Protein AF-A0A2N5DRJ8-F1 (afdb_monomer_lite)

InterPro domains:
  IPR046005 Protein of unknown function DUF5961 [PF19386] (9-80)

Radius of gyration: 12.71 Å; chains: 1; bounding box: 24×24×45 Å

Sequence (81 aa):
MTNTTHDDRRFSVHARHAGPHHGRIVREPSFEAAAVAYVEDLAVAPDEDGQISVVVRDLDTGGEHCFRIDLETGETAPCGV

Foldseek 3Di:
DPPPPLVFFWKWKDWPVVPSVRTDIGGGSDQLRVHLVCCVVPVDDADPQQKTKMWIATPPVRDIFIWIARNVPRDIDGDDD

Organism: NCBI:txid2055137

Structure (mmCIF, N/CA/C/O backbone):
data_AF-A0A2N5DRJ8-F1
#
_entry.id   AF-A0A2N5DRJ8-F1
#
loop_
_atom_site.group_PDB
_atom_site.id
_atom_site.type_symbol
_atom_site.label_atom_id
_atom_site.label_alt_id
_atom_site.label_comp_id
_atom_site.label_asym_id
_atom_site.label_entity_id
_atom_site.label_seq_id
_atom_site.pdbx_PDB_ins_code
_atom_site.Cartn_x
_atom_site.Cartn_y
_atom_site.Cartn_z
_atom_site.occupancy
_atom_site.B_iso_or_equiv
_atom_site.auth_seq_id
_atom_site.auth_comp_id
_atom_site.auth_asym_id
_atom_site.auth_atom_id
_atom_site.pdbx_PDB_model_num
ATOM 1 N N . MET A 1 1 ? 9.612 7.203 29.974 1.00 36.84 1 MET A N 1
ATOM 2 C CA . MET A 1 1 ? 9.451 6.037 29.084 1.00 36.84 1 MET A CA 1
ATOM 3 C C . MET A 1 1 ? 8.173 6.280 28.305 1.00 36.84 1 MET A C 1
ATOM 5 O O . MET A 1 1 ? 7.101 6.172 28.883 1.00 36.84 1 MET A O 1
ATOM 9 N N . THR A 1 2 ? 8.271 6.803 27.084 1.00 42.72 2 THR A N 1
ATOM 10 C CA . THR A 1 2 ? 7.100 7.112 26.253 1.00 42.72 2 THR A CA 1
ATOM 11 C C . THR A 1 2 ? 6.459 5.803 25.825 1.00 42.72 2 THR A C 1
ATOM 13 O O . THR A 1 2 ? 7.019 5.052 25.034 1.00 42.72 2 THR A O 1
ATOM 16 N N . ASN A 1 3 ? 5.310 5.515 26.425 1.00 46.22 3 ASN A N 1
ATOM 17 C CA . ASN A 1 3 ? 4.490 4.348 26.155 1.00 46.22 3 ASN A CA 1
ATOM 18 C C . ASN A 1 3 ? 3.720 4.583 24.847 1.00 46.22 3 ASN A C 1
ATOM 20 O O . ASN A 1 3 ? 2.508 4.775 24.859 1.00 46.22 3 ASN A O 1
ATOM 24 N N . THR A 1 4 ? 4.433 4.647 23.722 1.00 53.12 4 THR A N 1
ATOM 25 C CA . THR A 1 4 ? 3.804 4.542 22.406 1.00 53.12 4 THR A CA 1
ATOM 26 C C . THR A 1 4 ? 3.595 3.057 22.183 1.00 53.12 4 THR A C 1
ATOM 28 O O . THR A 1 4 ? 4.464 2.373 21.652 1.00 53.12 4 THR A O 1
ATOM 31 N N . THR A 1 5 ? 2.457 2.532 22.632 1.00 55.47 5 THR A N 1
ATOM 32 C CA . THR A 1 5 ? 1.905 1.338 21.997 1.00 55.47 5 THR A CA 1
ATOM 33 C C . THR A 1 5 ? 1.581 1.768 20.569 1.00 55.47 5 THR A C 1
ATOM 35 O O . THR A 1 5 ? 0.470 2.205 20.281 1.00 55.47 5 THR A O 1
ATOM 38 N N . HIS A 1 6 ? 2.586 1.772 19.690 1.00 56.56 6 HIS A N 1
ATOM 39 C CA . HIS A 1 6 ? 2.324 1.584 18.278 1.00 56.56 6 HIS A CA 1
ATOM 40 C C . HIS A 1 6 ? 1.710 0.199 18.248 1.00 56.56 6 HIS A C 1
ATOM 42 O O . HIS A 1 6 ? 2.383 -0.794 18.507 1.00 56.56 6 HIS A O 1
ATOM 48 N N . ASP A 1 7 ? 0.389 0.158 18.150 1.00 69.81 7 ASP A N 1
ATOM 49 C CA . ASP A 1 7 ? -0.311 -1.083 17.908 1.00 69.81 7 ASP A CA 1
ATOM 50 C C . ASP A 1 7 ? 0.160 -1.530 16.525 1.00 69.81 7 ASP A C 1
ATOM 52 O O . ASP A 1 7 ? -0.322 -1.038 15.510 1.00 69.81 7 ASP A O 1
ATOM 56 N N . ASP A 1 8 ? 1.237 -2.316 16.503 1.00 74.56 8 ASP A N 1
ATOM 57 C CA . ASP A 1 8 ? 1.815 -2.882 15.297 1.00 74.56 8 ASP A CA 1
ATOM 58 C C . ASP A 1 8 ? 0.764 -3.805 14.685 1.00 74.56 8 ASP A C 1
ATOM 60 O O . ASP A 1 8 ? 0.560 -4.949 15.113 1.00 74.56 8 ASP A O 1
ATOM 64 N N . ARG A 1 9 ? 0.049 -3.276 13.695 1.00 85.88 9 ARG A N 1
ATOM 65 C CA . ARG A 1 9 ? -1.011 -3.980 12.988 1.00 85.88 9 ARG A CA 1
ATOM 66 C C . ARG A 1 9 ? -0.405 -4.829 11.899 1.00 85.88 9 ARG A C 1
ATOM 68 O O . ARG A 1 9 ? 0.633 -4.524 11.316 1.00 85.88 9 ARG A O 1
ATOM 75 N N . ARG A 1 10 ? -1.072 -5.945 11.625 1.00 90.38 10 ARG A N 1
ATOM 76 C CA . ARG A 1 10 ? -0.658 -6.851 10.558 1.00 90.38 10 ARG A CA 1
ATOM 77 C C . ARG A 1 10 ? -1.280 -6.384 9.256 1.00 90.38 10 ARG A C 1
ATOM 79 O O . ARG A 1 10 ? -2.488 -6.515 9.061 1.00 90.38 10 ARG A O 1
ATOM 86 N N . PHE A 1 11 ? -0.431 -5.934 8.352 1.00 91.81 11 PHE A N 1
ATOM 87 C CA . PHE A 1 11 ? -0.814 -5.560 7.007 1.00 91.81 11 PHE A CA 1
ATOM 88 C C . PHE A 1 11 ? -0.315 -6.604 6.017 1.00 91.81 11 PHE A C 1
ATOM 90 O O . PHE A 1 11 ? 0.824 -7.051 6.077 1.00 91.81 11 PHE A O 1
ATOM 97 N N . SER A 1 12 ? -1.176 -7.003 5.093 1.00 91.00 12 SER A N 1
ATOM 98 C CA . SER A 1 12 ? -0.827 -7.799 3.925 1.00 91.00 12 SER A CA 1
ATOM 99 C C . SER A 1 12 ? -0.525 -6.844 2.778 1.00 91.00 12 SER A C 1
ATOM 101 O O . SER A 1 12 ? -1.44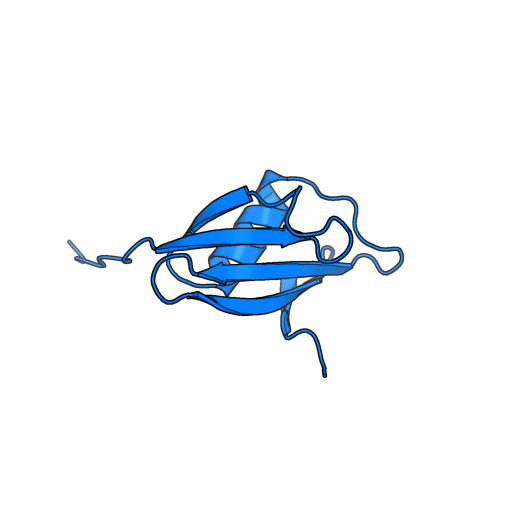7 -6.260 2.212 1.00 91.00 12 SER A O 1
ATOM 103 N N . VAL A 1 13 ? 0.747 -6.696 2.430 1.00 90.56 13 VAL A N 1
ATOM 104 C CA . VAL A 1 13 ? 1.214 -5.823 1.349 1.00 90.56 13 VAL A CA 1
ATOM 105 C C . VAL A 1 13 ? 1.562 -6.668 0.139 1.00 90.56 13 VAL A C 1
ATOM 107 O O . VAL A 1 13 ? 2.205 -7.703 0.274 1.00 90.56 13 VAL A O 1
ATOM 110 N N . HIS A 1 14 ? 1.125 -6.260 -1.042 1.00 88.81 14 HIS A N 1
ATOM 111 C CA . HIS A 1 14 ? 1.491 -6.923 -2.288 1.00 88.81 14 HIS A CA 1
ATOM 112 C C . HIS A 1 14 ? 1.684 -5.903 -3.400 1.00 88.81 14 HIS A C 1
ATOM 114 O O . HIS A 1 14 ? 0.999 -4.882 -3.437 1.00 88.81 14 HIS A O 1
ATOM 120 N N . ALA A 1 15 ? 2.597 -6.181 -4.328 1.00 85.06 15 ALA A N 1
ATOM 121 C CA . ALA A 1 15 ? 2.721 -5.360 -5.524 1.00 85.06 15 ALA A CA 1
ATOM 122 C C . ALA A 1 15 ? 1.473 -5.532 -6.403 1.00 85.06 15 ALA A C 1
ATOM 124 O O . ALA A 1 15 ? 1.013 -6.653 -6.647 1.00 85.06 15 ALA A O 1
ATOM 125 N N . ARG A 1 16 ? 0.934 -4.420 -6.909 1.00 83.50 16 ARG A N 1
ATOM 126 C CA . ARG A 1 16 ? -0.283 -4.403 -7.731 1.00 83.50 16 ARG A CA 1
ATOM 127 C C . ARG A 1 16 ? -0.130 -5.262 -8.988 1.00 83.50 16 ARG A C 1
ATOM 129 O O . ARG A 1 16 ? -1.081 -5.932 -9.376 1.00 83.50 16 ARG A O 1
ATOM 136 N N . HIS A 1 17 ? 1.061 -5.276 -9.588 1.00 76.81 17 HIS A N 1
ATOM 137 C CA . HIS A 1 17 ? 1.365 -6.076 -10.776 1.00 76.81 17 HIS A CA 1
ATOM 138 C C . HIS A 1 17 ? 1.540 -7.578 -10.472 1.00 76.81 17 HIS A C 1
ATOM 140 O O . HIS A 1 17 ? 1.262 -8.409 -11.331 1.00 76.81 17 HIS A O 1
ATOM 146 N N . ALA A 1 18 ? 1.974 -7.945 -9.260 1.00 73.06 18 ALA A N 1
ATOM 147 C CA . ALA A 1 18 ? 2.229 -9.337 -8.871 1.00 73.06 18 ALA A CA 1
ATOM 148 C C . ALA A 1 18 ? 0.977 -10.045 -8.316 1.00 73.06 18 ALA A C 1
ATOM 150 O O . ALA A 1 18 ? 0.914 -11.276 -8.260 1.00 73.06 18 ALA A O 1
ATOM 151 N N . GLY A 1 19 ? -0.034 -9.267 -7.921 1.00 69.12 19 GLY A N 1
ATOM 152 C CA . GLY A 1 19 ? -1.278 -9.766 -7.347 1.00 69.12 19 GLY A CA 1
ATOM 153 C C . GLY A 1 19 ? -1.123 -10.299 -5.913 1.00 69.12 19 GLY A C 1
ATOM 154 O O . GLY A 1 19 ? -0.018 -10.404 -5.375 1.00 69.12 19 GLY A O 1
ATOM 155 N N . PRO A 1 20 ? -2.238 -10.671 -5.260 1.00 69.44 20 PRO A N 1
ATOM 156 C CA . PRO A 1 20 ? -2.260 -11.023 -3.836 1.00 69.44 20 PRO A CA 1
ATOM 157 C C . PRO A 1 20 ? -1.503 -12.318 -3.503 1.00 69.44 20 PRO A C 1
ATOM 159 O O . PRO A 1 20 ? -1.191 -12.567 -2.342 1.00 69.44 20 PRO A O 1
ATOM 162 N N . HIS A 1 21 ? -1.190 -13.141 -4.509 1.00 72.69 21 HIS A N 1
ATOM 163 C CA . HIS A 1 21 ? -0.420 -14.377 -4.345 1.00 72.69 21 HIS A CA 1
ATOM 164 C C . HIS A 1 21 ? 1.057 -14.128 -4.015 1.00 72.69 21 HIS A C 1
ATOM 166 O O . HIS A 1 21 ? 1.695 -15.004 -3.439 1.00 72.69 21 HIS A O 1
ATOM 172 N N . HIS A 1 22 ? 1.586 -12.947 -4.350 1.00 73.00 22 HIS A N 1
ATOM 173 C CA . HIS A 1 22 ? 2.946 -12.527 -4.008 1.00 73.00 22 HIS A CA 1
ATOM 174 C C . HIS A 1 22 ? 2.956 -11.509 -2.856 1.00 73.00 22 HIS A C 1
ATOM 176 O O . HIS A 1 22 ? 3.860 -10.687 -2.740 1.00 73.00 22 HIS A O 1
ATOM 182 N N . GLY A 1 23 ? 1.913 -11.513 -2.022 1.00 79.69 23 GLY A N 1
ATOM 183 C CA . GLY A 1 23 ? 1.835 -10.628 -0.870 1.00 79.69 23 GLY A CA 1
ATOM 184 C C . GLY A 1 23 ? 2.674 -11.105 0.308 1.00 79.69 23 GLY A C 1
ATOM 185 O O . GLY A 1 23 ? 2.779 -12.303 0.572 1.00 79.69 23 GLY A O 1
ATOM 186 N N . ARG A 1 24 ? 3.218 -10.153 1.064 1.00 86.12 24 ARG A N 1
ATOM 187 C CA . ARG A 1 24 ? 3.896 -10.387 2.337 1.00 86.12 24 ARG A CA 1
ATOM 188 C C . ARG A 1 24 ? 3.150 -9.707 3.471 1.00 86.12 24 ARG A C 1
ATOM 190 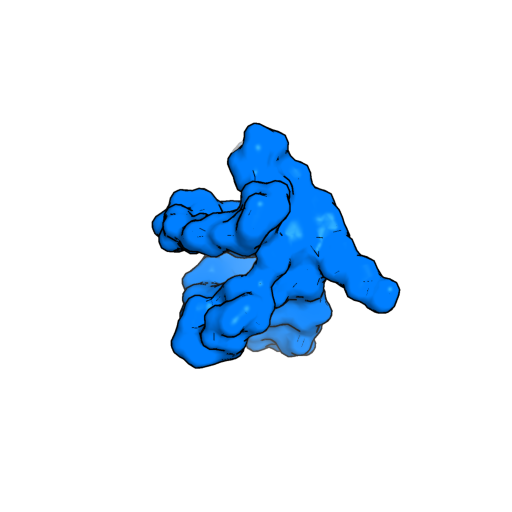O O . ARG A 1 24 ? 2.569 -8.639 3.312 1.00 86.12 24 ARG A O 1
ATOM 197 N N . ILE A 1 25 ? 3.170 -10.350 4.632 1.00 89.50 25 ILE A N 1
ATOM 198 C CA . ILE A 1 25 ? 2.602 -9.782 5.849 1.00 89.50 25 ILE A CA 1
ATOM 199 C C . ILE A 1 25 ? 3.707 -9.017 6.574 1.00 89.50 25 ILE A C 1
ATOM 201 O O . ILE A 1 25 ? 4.727 -9.607 6.932 1.00 89.50 25 ILE A O 1
ATOM 205 N N . VAL A 1 26 ? 3.481 -7.729 6.804 1.00 88.31 26 VAL A N 1
ATOM 206 C CA . VAL A 1 26 ? 4.344 -6.843 7.590 1.00 88.31 26 VAL A CA 1
ATOM 207 C C . VAL A 1 26 ? 3.593 -6.380 8.835 1.00 88.31 26 VAL A C 1
ATOM 209 O O . VAL A 1 26 ? 2.359 -6.354 8.861 1.00 88.31 26 VAL A O 1
ATOM 212 N N . ARG A 1 27 ? 4.338 -6.088 9.898 1.00 89.81 27 ARG A N 1
ATOM 213 C CA .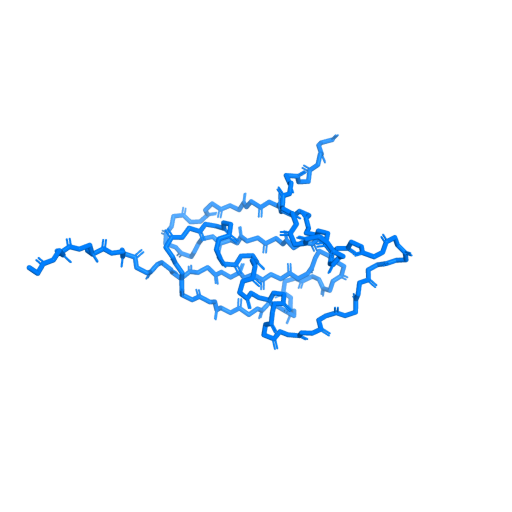 ARG A 1 27 ? 3.799 -5.507 11.126 1.00 89.81 27 ARG A CA 1
ATOM 214 C C . ARG A 1 27 ? 4.321 -4.106 11.216 1.00 89.81 27 ARG A C 1
ATOM 216 O O . ARG A 1 27 ? 5.523 -3.952 11.330 1.00 89.81 27 ARG A O 1
ATOM 223 N N . GLU A 1 28 ? 3.412 -3.164 11.090 1.00 89.06 28 GLU A N 1
ATOM 224 C CA . GLU A 1 28 ? 3.743 -1.757 11.085 1.00 89.06 28 GLU A CA 1
ATOM 225 C C . GLU A 1 28 ? 2.609 -0.996 11.779 1.00 89.06 28 GLU A C 1
ATOM 227 O O . GLU A 1 28 ? 1.517 -1.528 11.997 1.00 89.06 28 GLU A O 1
ATOM 232 N N . PRO A 1 29 ? 2.827 0.266 12.137 1.00 87.56 29 PRO A N 1
ATOM 233 C CA . PRO A 1 29 ? 1.821 1.074 12.820 1.00 87.56 29 PRO A CA 1
ATOM 234 C C . PRO A 1 29 ? 0.764 1.692 11.906 1.00 87.56 29 PRO A C 1
ATOM 236 O O . PRO A 1 29 ? -0.286 2.138 12.373 1.00 87.56 29 PRO A O 1
ATOM 239 N N . SER A 1 30 ? 1.060 1.754 10.608 1.00 86.44 30 SER A N 1
ATOM 240 C CA . SER A 1 30 ? 0.300 2.503 9.614 1.00 86.44 30 SER A CA 1
ATOM 241 C C . SER A 1 30 ? 0.402 1.836 8.250 1.00 86.44 30 SER A C 1
ATOM 243 O O . SER A 1 30 ? 1.397 1.179 7.943 1.00 86.44 30 SER A O 1
ATOM 245 N N . PHE A 1 31 ? -0.592 2.084 7.395 1.00 88.81 31 PHE A N 1
ATOM 246 C CA . PHE A 1 31 ? -0.592 1.586 6.020 1.00 88.81 31 PHE A CA 1
ATOM 247 C C . PHE A 1 31 ? 0.613 2.087 5.209 1.00 88.81 31 PHE A C 1
ATOM 249 O O . PHE A 1 31 ? 1.216 1.316 4.473 1.00 88.81 31 PHE A O 1
ATOM 256 N N . GLU A 1 32 ? 0.979 3.361 5.365 1.00 88.12 32 GLU A N 1
ATOM 257 C CA . GLU A 1 32 ? 2.125 3.964 4.674 1.00 88.12 32 GLU A CA 1
ATOM 258 C C . GLU A 1 32 ? 3.451 3.319 5.105 1.00 88.12 32 GLU A C 1
ATOM 260 O O . GLU A 1 32 ? 4.238 2.899 4.263 1.00 88.12 32 GLU A O 1
ATOM 265 N N . ALA A 1 33 ? 3.648 3.138 6.415 1.00 88.38 33 ALA A N 1
ATOM 266 C CA . ALA A 1 33 ? 4.830 2.474 6.961 1.00 88.38 33 ALA A CA 1
ATOM 267 C C . ALA A 1 33 ? 4.946 1.020 6.463 1.00 88.38 33 ALA A C 1
ATOM 269 O O . ALA A 1 33 ? 6.011 0.601 6.017 1.00 88.38 33 ALA A O 1
ATOM 270 N N . ALA A 1 34 ? 3.826 0.286 6.415 1.00 89.06 34 ALA A N 1
ATOM 271 C CA . ALA A 1 34 ? 3.757 -1.049 5.818 1.00 89.06 34 ALA A CA 1
ATOM 272 C C . ALA A 1 34 ? 4.160 -1.066 4.337 1.00 89.06 34 ALA A C 1
ATOM 274 O O . ALA A 1 34 ? 4.854 -1.983 3.893 1.00 89.06 34 ALA A O 1
ATOM 275 N N . ALA A 1 35 ? 3.725 -0.063 3.574 1.00 88.38 35 ALA A N 1
ATOM 276 C CA . ALA A 1 35 ? 4.034 0.067 2.158 1.00 88.38 35 ALA A CA 1
ATOM 277 C C . ALA A 1 35 ? 5.541 0.278 1.931 1.00 88.38 35 ALA A C 1
ATOM 279 O O . ALA A 1 35 ? 6.143 -0.436 1.129 1.00 88.38 35 ALA A O 1
ATOM 280 N N . VAL A 1 36 ? 6.148 1.208 2.675 1.00 86.25 36 VAL A N 1
ATOM 281 C CA . VAL A 1 36 ? 7.586 1.509 2.596 1.00 86.25 36 VAL A CA 1
ATOM 282 C C . VAL A 1 36 ? 8.417 0.305 3.035 1.00 86.25 36 VAL A C 1
ATOM 284 O O . VAL A 1 36 ? 9.272 -0.144 2.276 1.00 86.25 36 VAL A O 1
ATOM 287 N N . ALA A 1 37 ? 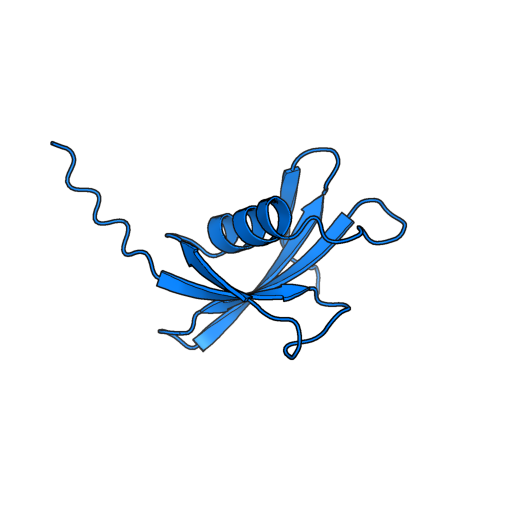8.101 -0.295 4.187 1.00 86.31 37 ALA A N 1
ATOM 288 C CA . ALA A 1 37 ? 8.820 -1.459 4.706 1.00 86.31 37 ALA A CA 1
ATOM 289 C C . ALA A 1 37 ? 8.815 -2.642 3.721 1.00 86.31 37 ALA A C 1
ATOM 291 O O . ALA A 1 37 ? 9.812 -3.350 3.584 1.00 86.31 37 ALA A O 1
ATOM 292 N N . TYR A 1 38 ? 7.706 -2.854 3.004 1.00 85.56 38 TYR A N 1
ATOM 293 C CA . TYR A 1 38 ? 7.624 -3.881 1.966 1.00 85.56 38 TYR A CA 1
ATOM 294 C C . TYR A 1 38 ? 8.577 -3.606 0.794 1.00 85.56 38 TYR A C 1
ATOM 296 O O . TYR A 1 38 ? 9.224 -4.530 0.304 1.00 85.56 38 TYR A O 1
ATOM 304 N N . VAL A 1 39 ? 8.671 -2.354 0.341 1.00 82.88 39 VAL A N 1
ATOM 305 C CA . VAL A 1 39 ? 9.558 -1.967 -0.766 1.00 82.88 39 VAL A CA 1
ATOM 306 C C . VAL A 1 39 ? 11.028 -2.050 -0.357 1.00 82.88 39 VAL A C 1
ATOM 308 O O . VAL A 1 39 ? 11.833 -2.583 -1.122 1.00 82.88 39 VAL A O 1
ATOM 311 N N . GLU A 1 40 ? 11.367 -1.588 0.849 1.00 81.75 40 GLU A N 1
ATOM 312 C CA . GLU A 1 40 ? 12.734 -1.645 1.378 1.00 81.75 40 GLU A CA 1
ATOM 313 C C . GLU A 1 40 ? 13.227 -3.086 1.581 1.00 81.75 40 GLU A C 1
ATOM 315 O O . GLU A 1 40 ? 14.377 -3.392 1.267 1.00 81.75 40 GLU A O 1
ATOM 320 N N . ASP A 1 41 ? 12.370 -3.988 2.071 1.00 78.94 41 ASP A N 1
ATOM 321 C CA . ASP A 1 41 ? 12.739 -5.389 2.323 1.00 78.94 41 ASP A CA 1
ATOM 322 C C . ASP A 1 41 ? 12.823 -6.221 1.036 1.00 78.94 41 ASP A C 1
ATOM 324 O O . ASP A 1 41 ? 13.697 -7.082 0.908 1.00 78.94 41 ASP A O 1
ATOM 328 N N . LEU A 1 42 ? 11.919 -5.989 0.079 1.00 70.44 42 LEU A N 1
ATOM 329 C CA . LEU A 1 42 ? 11.713 -6.932 -1.019 1.00 70.44 42 LEU A CA 1
ATOM 330 C C . LEU A 1 42 ? 12.467 -6.571 -2.309 1.00 70.44 42 LEU A C 1
ATOM 332 O O . LEU A 1 42 ? 12.439 -7.373 -3.242 1.00 70.44 42 LEU A O 1
ATOM 336 N N . ALA A 1 43 ? 13.145 -5.413 -2.367 1.00 62.97 43 ALA A N 1
ATOM 337 C CA . ALA A 1 43 ? 13.890 -4.939 -3.544 1.00 62.97 43 ALA A CA 1
ATOM 338 C C . ALA A 1 43 ? 13.121 -5.205 -4.854 1.00 62.97 43 ALA A C 1
ATOM 340 O O . ALA A 1 43 ? 13.654 -5.763 -5.818 1.00 62.97 43 ALA A O 1
ATOM 341 N N . VAL A 1 44 ? 11.818 -4.899 -4.843 1.00 67.06 44 VAL A N 1
ATOM 342 C CA . VAL A 1 44 ? 10.936 -5.191 -5.975 1.00 67.06 44 VAL A CA 1
ATOM 343 C C . VAL A 1 44 ? 11.412 -4.381 -7.166 1.00 67.06 44 VAL A C 1
ATOM 345 O O . VAL A 1 44 ? 11.714 -3.195 -7.034 1.00 67.06 44 VAL A O 1
ATOM 348 N N . ALA A 1 45 ? 11.468 -5.027 -8.330 1.00 67.75 45 ALA A N 1
ATOM 349 C CA . ALA A 1 45 ? 11.757 -4.331 -9.569 1.00 67.75 45 ALA A CA 1
ATOM 350 C C . ALA A 1 45 ? 10.699 -3.229 -9.775 1.00 67.75 45 ALA A C 1
ATOM 352 O O . ALA A 1 45 ? 9.508 -3.559 -9.814 1.00 67.75 45 ALA A O 1
ATOM 353 N N . PRO A 1 46 ? 11.098 -1.947 -9.869 1.00 70.81 46 PRO A N 1
ATOM 354 C CA . PRO A 1 46 ? 10.157 -0.892 -10.212 1.00 70.81 46 PRO A CA 1
ATOM 355 C C . PRO A 1 46 ? 9.508 -1.171 -11.565 1.00 70.81 46 PRO A C 1
ATOM 357 O O . PRO A 1 46 ? 10.070 -1.872 -12.413 1.00 70.81 46 PRO A O 1
ATOM 360 N N . ASP A 1 47 ? 8.342 -0.571 -11.777 1.00 71.88 47 ASP A N 1
ATOM 361 C CA . ASP A 1 47 ? 7.775 -0.428 -13.111 1.00 71.88 47 ASP A CA 1
ATOM 362 C C . ASP A 1 47 ? 8.685 0.482 -13.980 1.00 71.88 47 ASP A C 1
ATOM 364 O O . ASP A 1 47 ? 9.640 1.089 -13.487 1.00 71.88 47 ASP A O 1
ATOM 368 N N . GLU A 1 48 ? 8.415 0.587 -15.288 1.00 70.19 48 GLU A N 1
ATOM 369 C CA . GLU A 1 48 ? 9.294 1.297 -16.246 1.00 70.19 48 GLU A CA 1
ATOM 370 C C . GLU A 1 48 ? 9.550 2.781 -15.896 1.00 70.19 48 GLU A C 1
ATOM 372 O O . GLU A 1 48 ? 10.569 3.338 -16.299 1.00 70.19 48 GLU A O 1
ATOM 377 N N . ASP A 1 49 ? 8.669 3.393 -15.100 1.00 74.06 49 ASP A N 1
ATOM 378 C CA . ASP A 1 49 ? 8.763 4.772 -14.597 1.00 74.06 49 ASP A CA 1
ATOM 379 C C . ASP A 1 49 ? 9.553 4.916 -13.277 1.00 74.06 49 ASP A C 1
ATOM 381 O O . ASP A 1 49 ? 9.551 5.990 -12.684 1.00 74.06 49 ASP A O 1
ATOM 385 N N . GLY A 1 50 ? 10.187 3.858 -12.755 1.00 80.56 50 GLY A N 1
ATOM 386 C CA . GLY A 1 50 ? 10.901 3.929 -11.465 1.00 80.56 50 GLY A CA 1
ATOM 387 C C . GLY A 1 50 ? 9.974 3.977 -10.241 1.00 80.56 50 GLY A C 1
ATOM 388 O O . GLY A 1 50 ? 10.417 4.164 -9.108 1.00 80.56 50 GLY A O 1
ATOM 389 N N . GLN A 1 51 ? 8.677 3.776 -10.461 1.00 85.06 51 GLN A N 1
ATOM 390 C CA . GLN A 1 51 ? 7.634 3.783 -9.442 1.00 85.06 51 GLN A CA 1
ATOM 391 C C . GLN A 1 51 ? 7.149 2.357 -9.205 1.00 85.06 51 GLN A C 1
ATOM 393 O O . GLN A 1 51 ? 7.179 1.524 -10.107 1.00 85.06 51 GLN A O 1
ATOM 398 N N . ILE A 1 52 ? 6.650 2.077 -8.007 1.00 85.56 52 ILE A N 1
ATOM 399 C CA . ILE A 1 52 ? 5.976 0.820 -7.699 1.00 85.56 52 ILE A CA 1
ATOM 400 C C . ILE A 1 52 ? 4.612 1.086 -7.083 1.00 85.56 52 ILE A C 1
ATOM 402 O O . ILE A 1 52 ? 4.470 1.846 -6.130 1.00 85.56 52 ILE A O 1
ATOM 406 N N . SER A 1 53 ? 3.582 0.422 -7.602 1.00 88.75 53 SER A N 1
ATOM 407 C CA . SER A 1 53 ? 2.265 0.404 -6.961 1.00 88.75 53 SER A CA 1
ATOM 408 C C . SER A 1 53 ? 2.137 -0.804 -6.036 1.00 88.75 53 SER A C 1
ATOM 410 O O . SER A 1 53 ? 2.204 -1.948 -6.489 1.00 88.75 53 SER A O 1
ATOM 412 N N . VAL A 1 54 ? 1.893 -0.562 -4.753 1.00 88.56 54 VAL A N 1
ATOM 413 C CA . VAL A 1 54 ? 1.643 -1.577 -3.729 1.00 88.56 54 VAL A CA 1
ATOM 414 C C . VAL A 1 54 ? 0.252 -1.413 -3.129 1.00 88.56 54 VAL A C 1
ATOM 416 O O . VAL A 1 54 ? -0.275 -0.315 -2.970 1.00 88.56 54 VAL A O 1
ATOM 419 N N . VAL A 1 55 ? -0.364 -2.533 -2.788 1.00 90.69 55 VAL A N 1
ATOM 420 C CA . VAL A 1 55 ? -1.676 -2.590 -2.159 1.00 90.69 55 VAL A CA 1
ATOM 421 C C . VAL A 1 55 ? -1.502 -3.149 -0.756 1.00 90.69 55 VAL A C 1
ATOM 423 O O . VAL A 1 55 ? -1.015 -4.266 -0.573 1.00 90.69 55 VAL A O 1
ATOM 426 N N . VAL A 1 56 ? -1.892 -2.351 0.231 1.00 91.38 56 VAL A N 1
ATOM 427 C CA . VAL A 1 56 ? -1.799 -2.640 1.657 1.00 91.38 56 VAL A CA 1
ATOM 428 C C . VAL A 1 56 ? -3.189 -2.977 2.168 1.00 91.38 56 VAL A C 1
ATOM 430 O O . VAL A 1 56 ? -4.078 -2.128 2.180 1.00 91.38 56 VAL A O 1
ATOM 433 N N . ARG A 1 57 ? -3.380 -4.210 2.627 1.00 92.19 57 ARG A N 1
ATOM 434 C CA . ARG A 1 57 ? -4.627 -4.655 3.245 1.00 92.19 57 ARG A CA 1
ATOM 435 C C . ARG A 1 57 ? -4.422 -4.903 4.727 1.00 92.19 57 ARG A C 1
ATOM 437 O O . ARG A 1 57 ? -3.634 -5.764 5.108 1.00 92.19 57 ARG A O 1
ATOM 444 N N . ASP A 1 58 ? -5.161 -4.192 5.556 1.00 91.69 58 ASP A N 1
ATOM 445 C CA . ASP A 1 58 ? -5.205 -4.428 6.990 1.00 91.69 58 ASP A CA 1
ATOM 446 C C . ASP A 1 58 ? -5.940 -5.739 7.284 1.00 91.69 58 ASP A C 1
ATOM 448 O O . ASP A 1 58 ? -7.059 -5.966 6.823 1.00 91.69 58 ASP A O 1
ATOM 452 N N . LEU A 1 59 ? -5.283 -6.639 8.014 1.00 88.56 59 LEU A N 1
ATOM 453 C CA . LEU A 1 59 ? -5.836 -7.959 8.321 1.00 88.56 59 LEU A CA 1
ATOM 454 C C . LEU A 1 59 ? -6.764 -7.954 9.540 1.00 88.56 59 LEU A C 1
ATOM 456 O O . LEU A 1 59 ? -7.385 -8.979 9.813 1.00 88.56 59 LEU A O 1
ATOM 460 N N . ASP A 1 60 ? -6.840 -6.844 10.272 1.00 86.94 60 ASP A N 1
ATOM 461 C CA . ASP A 1 60 ? -7.626 -6.729 11.500 1.00 86.94 60 ASP A CA 1
ATOM 462 C C . ASP A 1 60 ? -9.028 -6.158 11.215 1.00 86.94 60 ASP A C 1
ATOM 464 O O . ASP A 1 60 ? -10.054 -6.724 11.583 1.00 86.94 60 ASP A O 1
ATOM 468 N N . THR A 1 61 ? -9.064 -5.070 10.455 1.00 85.38 61 THR A N 1
ATOM 469 C CA . THR A 1 61 ? -10.231 -4.309 10.000 1.00 85.38 61 THR A CA 1
ATOM 470 C C . THR A 1 61 ? -10.695 -4.703 8.598 1.00 85.38 61 THR A C 1
ATOM 472 O O . THR A 1 61 ? -11.853 -4.471 8.255 1.00 85.38 61 THR A O 1
ATOM 475 N N . GLY A 1 62 ? -9.816 -5.287 7.773 1.00 85.88 62 GLY A N 1
ATOM 476 C CA . GLY A 1 62 ? -10.110 -5.651 6.384 1.00 85.88 62 GLY A CA 1
ATOM 477 C C . GLY A 1 62 ? -10.010 -4.499 5.376 1.00 85.88 62 GLY A C 1
ATOM 478 O O . GLY A 1 62 ? -10.321 -4.707 4.204 1.00 85.88 62 GLY A O 1
ATOM 479 N N . GLY A 1 63 ? -9.600 -3.297 5.798 1.00 89.06 63 GLY A N 1
ATOM 480 C CA . GLY A 1 63 ? -9.443 -2.143 4.909 1.00 89.06 63 GLY A CA 1
ATOM 481 C C . GLY A 1 63 ? -8.273 -2.311 3.939 1.00 89.06 63 GLY A C 1
ATOM 482 O O . GLY A 1 63 ? -7.186 -2.716 4.342 1.00 89.06 63 GLY A O 1
ATOM 483 N N . GLU A 1 64 ? -8.475 -1.982 2.665 1.00 90.31 64 GLU A N 1
ATOM 484 C CA . GLU A 1 64 ? -7.435 -2.027 1.635 1.00 90.31 64 GLU A CA 1
ATOM 485 C C . GLU A 1 64 ? -7.138 -0.624 1.103 1.00 90.31 64 GLU A C 1
ATOM 487 O O . GLU A 1 64 ? -8.048 0.139 0.784 1.00 90.31 64 GLU A O 1
ATOM 492 N N . HIS A 1 65 ? -5.853 -0.294 1.003 1.00 90.38 65 HIS A N 1
ATOM 493 C CA . HIS A 1 65 ? -5.358 0.977 0.500 1.00 90.38 65 HIS A CA 1
ATOM 494 C C . HIS A 1 65 ? -4.256 0.743 -0.528 1.00 90.38 65 HIS A C 1
ATOM 496 O O . HIS A 1 65 ? -3.322 -0.022 -0.299 1.00 90.38 65 HIS A O 1
ATOM 502 N N . CYS A 1 66 ? -4.351 1.431 -1.660 1.00 91.06 66 CYS A N 1
ATOM 503 C CA . CYS A 1 66 ? -3.333 1.385 -2.699 1.00 91.06 66 CYS A CA 1
ATOM 504 C C . CYS A 1 66 ? -2.422 2.605 -2.585 1.00 91.06 66 CYS A C 1
ATOM 506 O O . CYS A 1 66 ? -2.897 3.745 -2.603 1.00 91.06 66 CYS A O 1
AT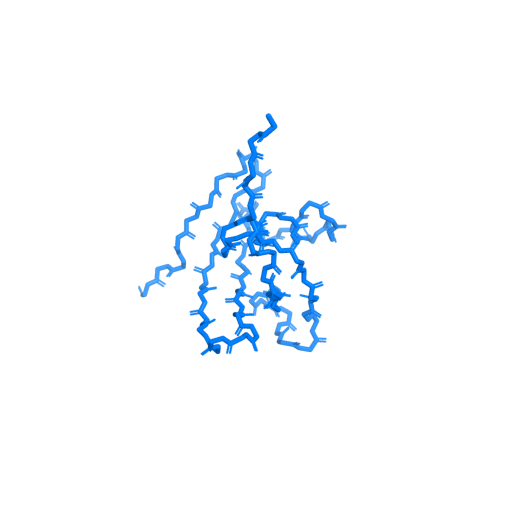OM 508 N N . PHE A 1 67 ? -1.122 2.345 -2.515 1.00 90.69 67 PHE A N 1
ATOM 509 C CA . PHE A 1 67 ? -0.065 3.341 -2.505 1.00 90.69 67 PHE A CA 1
ATOM 510 C C . PHE A 1 67 ? 0.850 3.123 -3.698 1.00 90.69 67 PHE A C 1
ATOM 512 O O . PHE A 1 67 ? 1.153 2.003 -4.094 1.00 90.69 67 PHE A O 1
ATOM 519 N N . ARG A 1 68 ? 1.312 4.218 -4.266 1.00 89.81 68 ARG A N 1
ATOM 520 C CA . ARG A 1 68 ? 2.373 4.273 -5.249 1.00 89.81 68 ARG A CA 1
ATOM 521 C C . ARG A 1 68 ? 3.5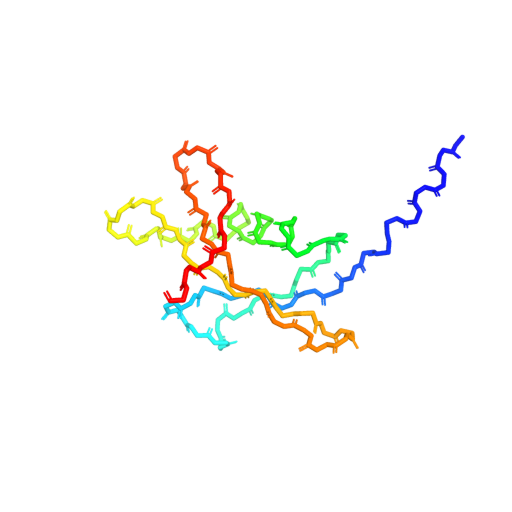79 4.878 -4.565 1.00 89.81 68 ARG A C 1
ATOM 523 O O . ARG A 1 68 ? 3.448 5.924 -3.942 1.00 89.81 68 ARG A O 1
ATOM 530 N N . ILE A 1 69 ? 4.711 4.211 -4.677 1.00 88.69 69 ILE A N 1
ATOM 531 C CA . ILE A 1 69 ? 5.967 4.609 -4.061 1.00 88.69 69 ILE A CA 1
ATOM 532 C C . ILE A 1 69 ? 6.939 4.923 -5.187 1.00 88.69 69 ILE A C 1
ATOM 534 O O . ILE A 1 69 ? 7.127 4.108 -6.090 1.00 88.69 69 ILE A O 1
ATOM 538 N N . ASP A 1 70 ? 7.521 6.109 -5.147 1.00 86.44 70 ASP A N 1
ATOM 539 C CA . ASP A 1 70 ? 8.602 6.507 -6.036 1.00 86.44 70 ASP A CA 1
ATOM 540 C C . ASP A 1 70 ? 9.929 5.987 -5.469 1.00 86.44 70 ASP A C 1
ATOM 542 O O . ASP A 1 70 ? 10.280 6.309 -4.335 1.00 86.44 70 ASP A O 1
ATOM 546 N N . LEU A 1 71 ? 10.653 5.136 -6.204 1.00 81.06 71 LEU A N 1
ATOM 547 C CA . LEU A 1 71 ? 11.879 4.525 -5.672 1.00 81.06 71 LEU A CA 1
ATOM 548 C C . LEU A 1 71 ? 13.081 5.475 -5.683 1.00 81.06 71 LEU A C 1
ATOM 550 O O . LEU A 1 71 ? 14.070 5.208 -5.002 1.00 81.06 71 LEU A O 1
ATOM 554 N N . GLU A 1 72 ? 13.019 6.565 -6.449 1.00 82.06 72 GLU A N 1
ATOM 555 C CA . GLU A 1 72 ? 14.096 7.555 -6.509 1.00 82.06 72 GLU A CA 1
ATOM 556 C C . GLU A 1 72 ? 14.072 8.487 -5.290 1.00 82.06 72 GLU A C 1
ATOM 558 O O . GLU A 1 72 ? 15.120 8.853 -4.758 1.00 82.06 72 GLU A O 1
ATOM 563 N N . THR A 1 73 ? 12.878 8.857 -4.829 1.00 82.25 73 THR A N 1
ATOM 564 C CA . THR A 1 73 ? 12.663 9.822 -3.739 1.00 82.25 73 THR A CA 1
ATOM 565 C C . THR A 1 73 ? 12.160 9.186 -2.444 1.00 82.25 73 THR A C 1
ATOM 567 O O . THR A 1 73 ? 12.317 9.779 -1.376 1.00 82.25 73 THR A O 1
ATOM 570 N N . GLY A 1 74 ? 11.562 7.995 -2.519 1.00 79.25 74 GLY A N 1
ATOM 571 C CA . GLY A 1 74 ? 10.863 7.342 -1.411 1.00 79.25 74 GLY A CA 1
ATOM 572 C C . GLY A 1 74 ? 9.487 7.944 -1.102 1.00 79.25 74 GLY A C 1
ATOM 573 O O . GLY A 1 74 ? 8.884 7.590 -0.089 1.00 79.25 74 GLY A O 1
ATOM 574 N N . GLU A 1 75 ? 8.983 8.864 -1.930 1.00 85.06 75 GLU A N 1
ATOM 575 C CA . GLU A 1 75 ? 7.676 9.488 -1.719 1.00 85.06 75 GLU A CA 1
ATOM 576 C C . GLU A 1 75 ? 6.545 8.479 -1.954 1.00 85.06 75 GLU A C 1
ATOM 578 O O . GLU A 1 75 ? 6.576 7.699 -2.908 1.00 85.06 75 GLU A O 1
ATOM 583 N N . THR A 1 76 ? 5.523 8.507 -1.093 1.00 87.38 76 THR A N 1
ATOM 584 C CA . THR A 1 76 ? 4.324 7.683 -1.263 1.00 87.38 76 THR A CA 1
ATOM 585 C C . THR A 1 76 ? 3.112 8.547 -1.598 1.00 87.38 76 THR A C 1
ATOM 587 O O . THR A 1 76 ? 2.862 9.579 -0.978 1.00 87.38 76 THR A O 1
ATOM 590 N N . ALA A 1 77 ? 2.339 8.115 -2.587 1.00 88.75 77 ALA A N 1
ATOM 591 C CA . ALA A 1 77 ? 1.118 8.770 -3.028 1.00 88.75 77 ALA A CA 1
ATOM 592 C C . ALA A 1 77 ? -0.010 7.740 -3.164 1.00 88.75 77 ALA A C 1
ATOM 594 O O . ALA A 1 77 ? 0.247 6.593 -3.526 1.00 88.75 77 ALA A O 1
ATOM 595 N N . PRO A 1 78 ? -1.282 8.100 -2.937 1.00 88.50 78 PRO A N 1
ATOM 596 C CA . PRO A 1 78 ? -2.382 7.188 -3.216 1.00 88.50 78 PRO A CA 1
ATOM 597 C C . PRO A 1 78 ? -2.424 6.825 -4.709 1.00 88.50 78 PRO A C 1
ATOM 599 O O . PRO A 1 78 ? -2.151 7.651 -5.592 1.00 88.50 78 PRO A O 1
ATOM 602 N N . CYS A 1 79 ? -2.789 5.580 -5.012 1.00 83.31 79 CYS A N 1
ATOM 603 C CA . CYS A 1 79 ? -3.118 5.205 -6.384 1.00 83.31 79 CYS A CA 1
ATOM 604 C C . CYS A 1 79 ? -4.363 5.996 -6.800 1.00 83.31 79 CYS A C 1
ATOM 606 O O . CYS A 1 79 ? -5.420 5.844 -6.190 1.00 83.31 79 CYS A O 1
ATOM 608 N N . GLY A 1 80 ? -4.225 6.879 -7.791 1.00 71.94 80 GLY A N 1
ATOM 609 C CA . GLY A 1 80 ? -5.349 7.660 -8.305 1.00 71.94 80 GLY A CA 1
ATOM 610 C C . GLY A 1 80 ? -6.479 6.757 -8.807 1.00 71.94 80 GLY A C 1
ATOM 611 O O . GLY A 1 80 ? -6.223 5.638 -9.264 1.00 71.94 80 GLY A O 1
ATOM 612 N N . VAL A 1 81 ? -7.710 7.258 -8.685 1.00 44.69 81 VAL A N 1
ATOM 613 C CA . VAL A 1 81 ? -8.912 6.692 -9.320 1.00 44.69 81 VAL A CA 1
ATOM 614 C C . VAL A 1 81 ? -8.936 6.966 -10.816 1.00 44.69 81 VAL A C 1
ATOM 616 O O . VAL A 1 81 ? -8.436 8.041 -11.222 1.00 44.69 81 VAL A O 1
#

Secondary structure (DSSP, 8-state):
--------EEEEEEETTT-GGG-EEEEESSHHHHHHHHHHHH-PPPPTTSEEEEEEEETTT--EEEEEEETTT--EEE---

pLDDT: mean 80.3, std 12.47, range [36.84, 92.19]